Protein AF-A0A9D1LT02-F1 (afdb_monomer_lite)

Sequence (99 aa):
MLHLGSGYMVPARNVVLICDAQSIDARAFLSRMKREDRLVRIEPGDKSLIICQGRRSRTAYLSPIATRTLARRFAAQHERSRFRPRPDISRDAPPIRQG

Structure (mmCIF, N/CA/C/O backbone):
data_AF-A0A9D1LT02-F1
#
_entry.id   AF-A0A9D1LT02-F1
#
loop_
_atom_site.group_PDB
_atom_site.id
_atom_site.type_symbol
_atom_site.label_atom_id
_atom_site.label_alt_id
_atom_site.label_comp_id
_atom_site.label_asym_id
_atom_site.label_entity_id
_atom_site.label_seq_id
_atom_site.pdbx_PDB_ins_code
_atom_site.Cartn_x
_atom_site.Cartn_y
_atom_site.Cartn_z
_atom_site.occupancy
_atom_site.B_iso_or_equiv
_atom_site.auth_seq_id
_atom_site.auth_comp_id
_atom_site.auth_asym_id
_atom_site.auth_atom_id
_atom_site.pdbx_PDB_model_num
ATOM 1 N N . MET A 1 1 ? 1.789 -7.991 10.607 1.00 92.12 1 MET A N 1
ATOM 2 C CA . MET A 1 1 ? 1.553 -6.536 10.482 1.00 92.12 1 MET A CA 1
ATOM 3 C C . MET A 1 1 ? 2.389 -6.018 9.329 1.00 92.12 1 MET A C 1
ATOM 5 O O . MET A 1 1 ? 3.604 -6.140 9.392 1.00 92.12 1 MET A O 1
ATOM 9 N N . LEU A 1 2 ? 1.782 -5.488 8.275 1.00 95.44 2 LEU A N 1
ATOM 10 C CA . LEU A 1 2 ? 2.510 -4.908 7.152 1.00 95.44 2 LEU A CA 1
ATOM 11 C C . LEU A 1 2 ? 2.781 -3.424 7.436 1.00 95.44 2 LEU A C 1
ATOM 13 O O . LEU A 1 2 ? 1.839 -2.667 7.650 1.00 95.44 2 LEU A O 1
ATOM 17 N N . HIS A 1 3 ? 4.055 -3.025 7.451 1.00 95.56 3 HIS A N 1
ATOM 18 C CA . HIS A 1 3 ? 4.461 -1.626 7.605 1.00 95.56 3 HIS A CA 1
ATOM 19 C C . HIS A 1 3 ? 4.437 -0.911 6.252 1.00 95.56 3 HIS A C 1
ATOM 21 O O . HIS A 1 3 ? 5.155 -1.307 5.326 1.00 95.56 3 HIS A O 1
ATOM 27 N N . LEU A 1 4 ? 3.638 0.151 6.167 1.00 96.19 4 LEU A N 1
ATOM 28 C CA . LEU A 1 4 ? 3.355 0.905 4.949 1.00 96.19 4 LEU A CA 1
ATOM 29 C C . LEU A 1 4 ? 4.209 2.178 4.803 1.00 96.19 4 LEU A C 1
ATOM 31 O O . LEU A 1 4 ? 4.185 2.791 3.744 1.00 96.19 4 LEU A O 1
ATOM 35 N N . GLY A 1 5 ? 4.993 2.557 5.813 1.00 94.50 5 GLY A N 1
ATOM 36 C CA . GLY A 1 5 ? 5.780 3.801 5.823 1.00 94.50 5 GLY A CA 1
ATOM 37 C C . GLY A 1 5 ? 5.425 4.652 7.037 1.00 94.50 5 GLY A C 1
ATOM 38 O O . GLY A 1 5 ? 4.316 4.530 7.540 1.00 94.50 5 GLY A O 1
ATOM 39 N N . SER A 1 6 ? 6.364 5.460 7.532 1.00 91.31 6 SER A N 1
ATOM 40 C CA . SER A 1 6 ? 6.081 6.502 8.545 1.00 91.31 6 SER A CA 1
ATOM 41 C C . SER A 1 6 ? 5.362 6.005 9.804 1.00 91.31 6 SER A C 1
ATOM 43 O O . SER A 1 6 ? 4.489 6.675 10.345 1.00 91.31 6 SER A O 1
ATOM 45 N N . GLY A 1 7 ? 5.659 4.778 10.238 1.00 92.25 7 GLY A N 1
ATOM 46 C CA . GLY A 1 7 ? 4.994 4.146 11.379 1.00 92.25 7 GLY A CA 1
ATOM 47 C C . GLY A 1 7 ? 3.590 3.593 11.095 1.00 92.25 7 GLY A C 1
ATOM 48 O O . GLY A 1 7 ? 3.041 2.890 11.943 1.00 92.25 7 GLY A O 1
ATOM 49 N N . TYR A 1 8 ? 3.014 3.813 9.908 1.00 95.31 8 TYR A N 1
ATOM 50 C CA . TYR A 1 8 ? 1.734 3.216 9.527 1.00 95.31 8 TYR A CA 1
ATOM 51 C C . TYR A 1 8 ? 1.863 1.705 9.369 1.00 95.31 8 TYR A C 1
ATOM 53 O O . TYR A 1 8 ? 2.682 1.188 8.601 1.00 95.31 8 TYR A O 1
ATOM 61 N N . MET A 1 9 ? 0.994 0.981 10.069 1.00 95.25 9 MET A N 1
ATOM 62 C CA . MET A 1 9 ? 0.945 -0.474 10.049 1.00 95.25 9 MET A CA 1
ATOM 63 C C . MET A 1 9 ? -0.487 -0.970 9.887 1.00 95.25 9 MET A C 1
ATOM 65 O O . MET A 1 9 ? -1.406 -0.480 10.537 1.00 95.25 9 MET A O 1
ATOM 69 N N . VAL A 1 10 ? -0.666 -2.001 9.062 1.00 94.88 10 VAL A N 1
ATOM 70 C CA . VAL A 1 10 ? -1.962 -2.665 8.863 1.00 94.88 10 VAL A CA 1
ATOM 71 C C . VAL A 1 10 ? -1.861 -4.170 9.130 1.00 94.88 10 VAL A C 1
ATOM 73 O O . VAL A 1 10 ? -0.802 -4.774 8.923 1.00 94.88 10 VAL A O 1
ATOM 76 N N . PRO A 1 11 ? -2.931 -4.838 9.589 1.00 94.31 11 PRO A N 1
ATOM 77 C CA . PRO A 1 11 ? -2.950 -6.295 9.649 1.00 94.31 11 PRO A CA 1
ATOM 78 C C . PRO A 1 11 ? -2.807 -6.884 8.243 1.00 94.31 11 PRO A C 1
ATOM 80 O O . PRO A 1 11 ? -3.601 -6.563 7.367 1.00 94.31 11 PRO A O 1
ATOM 83 N N . ALA A 1 12 ? -1.840 -7.784 8.030 1.00 93.44 12 ALA A N 1
ATOM 84 C CA . ALA A 1 12 ? -1.636 -8.407 6.717 1.00 93.44 12 ALA A CA 1
ATOM 85 C C . ALA A 1 12 ? -2.899 -9.127 6.222 1.00 93.44 12 ALA A C 1
ATOM 87 O O . ALA A 1 12 ? -3.279 -8.964 5.075 1.00 93.44 12 ALA A O 1
ATOM 88 N N . ARG A 1 13 ? -3.634 -9.802 7.113 1.00 92.31 13 ARG A N 1
ATOM 89 C CA . ARG A 1 13 ? -4.921 -10.442 6.786 1.00 92.31 13 ARG A CA 1
ATOM 90 C C . ARG A 1 13 ? -5.975 -9.500 6.178 1.00 92.31 13 ARG A C 1
ATOM 92 O O . ARG A 1 13 ? -6.916 -9.981 5.567 1.00 92.31 13 ARG A O 1
ATOM 99 N N . ASN A 1 14 ? -5.854 -8.188 6.394 1.00 95.38 14 ASN A N 1
ATOM 100 C CA . ASN A 1 14 ? -6.782 -7.205 5.842 1.00 95.38 14 ASN A CA 1
ATOM 101 C C . ASN A 1 14 ? -6.338 -6.726 4.454 1.00 95.38 14 ASN A C 1
ATOM 103 O O . ASN A 1 14 ? -7.134 -6.099 3.767 1.00 95.38 14 ASN A O 1
ATOM 107 N N . VAL A 1 15 ? -5.089 -6.962 4.047 1.00 95.81 15 VAL A N 1
ATOM 108 C CA . VAL A 1 15 ? -4.569 -6.521 2.750 1.00 95.81 15 VAL A CA 1
ATOM 109 C C . VAL A 1 15 ? -5.135 -7.423 1.659 1.00 95.81 15 VAL A C 1
ATOM 111 O O . VAL A 1 15 ? -4.934 -8.633 1.677 1.00 95.81 15 VAL A O 1
ATOM 114 N N . VAL A 1 16 ? -5.838 -6.813 0.709 1.00 94.94 16 VAL A N 1
ATOM 115 C CA . VAL A 1 16 ? -6.463 -7.496 -0.433 1.00 94.94 16 VAL A CA 1
ATOM 116 C C . VAL A 1 16 ? -5.658 -7.285 -1.710 1.00 94.94 16 VAL A C 1
ATOM 118 O O . VAL A 1 16 ? -5.580 -8.182 -2.542 1.00 94.94 16 VAL A O 1
ATOM 121 N N . LEU A 1 17 ? -5.047 -6.108 -1.867 1.00 94.88 17 LEU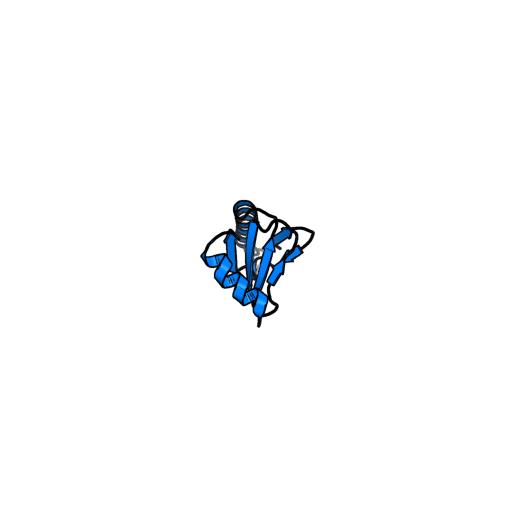 A N 1
ATOM 122 C CA . LEU A 1 17 ? -4.274 -5.755 -3.053 1.00 94.88 17 LEU A CA 1
ATOM 123 C C . LEU A 1 17 ? -3.077 -4.884 -2.678 1.00 94.88 17 LEU A C 1
ATOM 125 O O . LEU A 1 17 ? -3.195 -3.991 -1.837 1.00 94.88 17 LEU A O 1
ATOM 129 N N . ILE A 1 18 ? -1.956 -5.125 -3.355 1.00 96.12 18 ILE A N 1
ATOM 130 C CA . ILE A 1 18 ? -0.792 -4.240 -3.410 1.00 96.12 18 ILE A CA 1
ATOM 131 C C . ILE A 1 18 ? -0.480 -4.036 -4.895 1.00 96.12 18 ILE A C 1
ATOM 133 O O . ILE A 1 18 ? -0.187 -5.007 -5.591 1.00 96.12 18 ILE A O 1
ATOM 137 N N . CYS A 1 19 ? -0.545 -2.801 -5.386 1.00 95.75 19 CYS A N 1
ATOM 138 C CA . CYS A 1 19 ? -0.244 -2.480 -6.781 1.00 95.75 19 CYS A CA 1
ATOM 139 C C . CYS A 1 19 ? 0.507 -1.152 -6.912 1.00 95.75 19 CYS A C 1
ATOM 141 O O . CYS A 1 19 ? 0.658 -0.403 -5.946 1.00 95.75 19 CYS A O 1
ATOM 143 N N . ASP A 1 20 ? 1.001 -0.875 -8.115 1.00 95.44 20 ASP A N 1
ATOM 144 C CA . ASP A 1 20 ? 1.638 0.399 -8.433 1.00 95.44 20 ASP A CA 1
ATOM 145 C C . ASP A 1 20 ? 0.615 1.543 -8.386 1.00 95.44 20 ASP A C 1
ATOM 147 O O . ASP A 1 20 ? -0.485 1.415 -8.927 1.00 95.44 20 ASP A O 1
ATOM 151 N N . ALA A 1 21 ? 0.955 2.646 -7.712 1.00 94.50 21 ALA A N 1
ATOM 152 C CA . ALA A 1 21 ? 0.052 3.792 -7.581 1.00 94.50 21 ALA A CA 1
ATOM 153 C C . ALA A 1 21 ? -0.113 4.580 -8.895 1.00 94.50 21 ALA A C 1
ATOM 155 O O . ALA A 1 21 ? -1.085 5.318 -9.051 1.00 94.50 21 ALA A O 1
ATOM 156 N N . GLN A 1 22 ? 0.824 4.428 -9.834 1.00 91.31 22 GLN A N 1
ATOM 157 C CA . GLN A 1 22 ? 0.837 5.118 -11.121 1.00 91.31 22 GLN A CA 1
ATOM 158 C C . GLN A 1 22 ? 0.128 4.334 -12.229 1.00 91.31 22 GLN A C 1
ATOM 160 O O . GLN A 1 22 ? -0.002 4.857 -13.338 1.00 91.31 22 GLN A O 1
ATOM 165 N N . SER A 1 23 ? -0.362 3.118 -11.955 1.00 91.12 23 SER A N 1
ATOM 166 C CA . SER A 1 23 ? -1.111 2.348 -12.949 1.00 91.12 23 SER A CA 1
ATOM 167 C C . SER A 1 23 ? -2.431 3.035 -13.324 1.00 91.12 23 SER A C 1
ATOM 169 O O . SER A 1 23 ? -3.042 3.751 -12.524 1.00 91.12 23 SER A O 1
ATOM 171 N N . ILE A 1 24 ? -2.886 2.809 -14.560 1.00 87.56 24 ILE A N 1
ATOM 172 C CA . ILE A 1 24 ? -4.142 3.378 -15.075 1.00 87.56 24 ILE A CA 1
ATOM 173 C C . ILE A 1 24 ? -5.324 2.945 -14.194 1.00 87.56 24 ILE A C 1
ATOM 175 O O . ILE A 1 24 ? -6.125 3.785 -13.776 1.00 87.56 24 ILE A O 1
ATOM 179 N N . ASP A 1 25 ? -5.373 1.664 -13.827 1.00 84.81 25 ASP A N 1
ATOM 180 C CA . ASP A 1 25 ? -6.430 1.103 -12.980 1.00 84.81 25 ASP A CA 1
ATOM 181 C C . ASP A 1 25 ? -6.440 1.715 -11.572 1.00 84.81 25 ASP A C 1
ATOM 183 O O . ASP A 1 25 ? -7.504 1.997 -11.009 1.00 84.81 25 ASP A O 1
ATOM 187 N N . ALA A 1 26 ? -5.256 1.989 -11.007 1.00 89.31 26 ALA A N 1
ATOM 188 C CA . ALA A 1 26 ? -5.137 2.615 -9.696 1.00 89.31 26 ALA A CA 1
ATOM 189 C C . ALA A 1 26 ? -5.734 4.029 -9.697 1.00 89.31 26 ALA A C 1
ATOM 191 O O . ALA A 1 26 ? -6.463 4.382 -8.772 1.00 89.31 26 ALA A O 1
ATOM 192 N N . ARG A 1 27 ? -5.506 4.834 -10.742 1.00 86.62 27 ARG A N 1
ATOM 193 C CA . ARG A 1 27 ? -5.988 6.230 -10.805 1.00 86.62 27 ARG A CA 1
ATOM 194 C C . ARG A 1 27 ? -7.514 6.348 -10.753 1.00 86.62 27 ARG A C 1
ATOM 196 O O . ARG A 1 27 ? -8.040 7.191 -10.016 1.00 86.62 27 ARG A O 1
ATOM 203 N N . ALA A 1 28 ? -8.226 5.499 -11.497 1.00 85.69 28 ALA A N 1
ATOM 204 C CA . ALA A 1 28 ? -9.690 5.481 -11.491 1.00 85.69 28 ALA A CA 1
ATOM 205 C C . ALA A 1 28 ? -10.233 5.085 -10.107 1.00 85.69 28 ALA A C 1
ATOM 207 O O . ALA A 1 28 ? -11.129 5.737 -9.559 1.00 85.69 28 ALA A O 1
ATOM 208 N N . PHE A 1 29 ? -9.629 4.063 -9.497 1.00 89.44 29 PHE A N 1
ATOM 209 C CA . PHE A 1 29 ? -9.984 3.606 -8.158 1.00 89.44 29 PHE A CA 1
ATOM 210 C C . PHE A 1 29 ? -9.704 4.668 -7.081 1.00 89.44 29 PHE A C 1
ATOM 212 O O . PHE A 1 29 ? -10.560 4.941 -6.238 1.00 89.44 29 PHE A O 1
ATOM 219 N N . LEU A 1 30 ? -8.546 5.327 -7.132 1.00 90.81 30 LEU A N 1
ATOM 220 C CA . LEU A 1 30 ? -8.143 6.372 -6.187 1.00 90.81 30 LEU A CA 1
ATOM 221 C C . LEU A 1 30 ? -9.103 7.561 -6.192 1.00 90.81 30 LEU A C 1
ATOM 223 O O . LEU A 1 30 ? -9.482 8.047 -5.128 1.00 90.81 30 LEU A O 1
ATOM 227 N N . SER A 1 31 ? -9.549 7.988 -7.375 1.00 88.69 31 SER A N 1
ATOM 228 C CA . SER A 1 31 ? -10.529 9.073 -7.518 1.00 88.69 3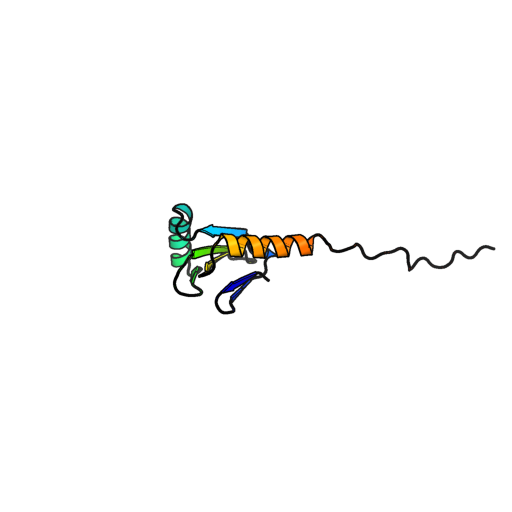1 SER A CA 1
ATOM 229 C C . SER A 1 31 ? -11.853 8.751 -6.819 1.00 88.69 31 SER A C 1
ATOM 231 O O . SER A 1 31 ? -12.475 9.622 -6.210 1.00 88.69 31 SER A O 1
ATOM 233 N N . ARG A 1 32 ? -12.287 7.486 -6.854 1.00 90.00 32 ARG A N 1
ATOM 234 C CA . ARG A 1 32 ? -13.455 7.024 -6.095 1.00 90.00 32 ARG A CA 1
ATOM 235 C C . ARG A 1 32 ? -13.183 7.026 -4.591 1.00 90.00 32 ARG A C 1
ATOM 237 O O . ARG A 1 32 ? -13.964 7.602 -3.846 1.00 90.00 32 ARG A O 1
ATOM 244 N N . MET A 1 33 ? -12.070 6.442 -4.156 1.00 91.81 33 MET A N 1
ATOM 245 C CA . MET A 1 33 ? -11.731 6.346 -2.730 1.00 91.81 33 MET A CA 1
ATOM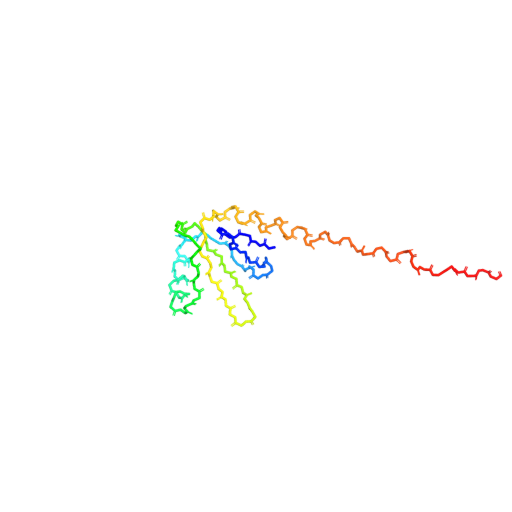 246 C C . MET A 1 33 ? -11.542 7.715 -2.071 1.00 91.81 33 MET A C 1
ATOM 248 O O . MET A 1 33 ? -11.918 7.887 -0.916 1.00 91.81 33 MET A O 1
ATOM 252 N N . LYS A 1 34 ? -11.008 8.696 -2.811 1.00 92.75 34 LYS A N 1
ATOM 253 C CA . LYS A 1 34 ? -10.889 10.087 -2.361 1.00 92.75 34 LYS A CA 1
ATOM 254 C C . LYS A 1 34 ? -12.258 10.736 -2.143 1.00 92.75 34 LYS A C 1
ATOM 256 O O . LYS A 1 34 ? -12.444 11.405 -1.138 1.00 92.75 34 LYS A O 1
ATOM 261 N N . ARG A 1 35 ? -13.218 10.527 -3.055 1.00 92.62 35 ARG A N 1
ATOM 262 C CA . ARG A 1 35 ? -14.595 11.045 -2.906 1.00 92.62 35 ARG A CA 1
ATOM 263 C C . ARG A 1 35 ? -15.340 10.414 -1.732 1.00 92.62 35 ARG A C 1
ATOM 265 O O . ARG A 1 35 ? -16.170 11.072 -1.125 1.00 92.62 35 ARG A O 1
ATOM 272 N N . GLU A 1 36 ? -15.049 9.152 -1.431 1.00 92.44 36 GLU A N 1
ATOM 273 C CA . GLU A 1 36 ? -15.650 8.419 -0.311 1.00 92.44 36 GLU A CA 1
ATOM 274 C C . GLU A 1 36 ? -14.934 8.662 1.037 1.00 92.44 36 GLU A C 1
ATOM 276 O O . 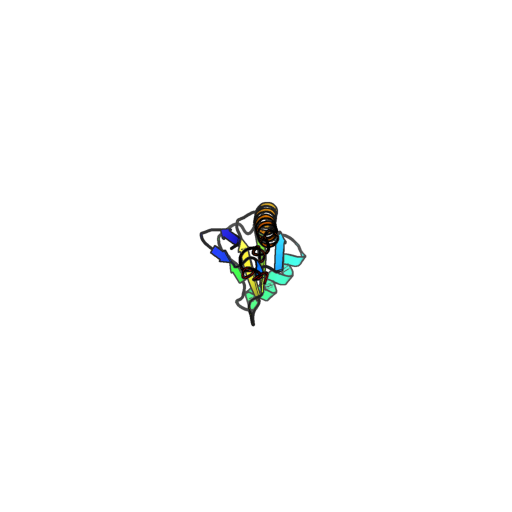GLU A 1 36 ? -15.228 7.946 1.989 1.00 92.44 36 GLU A O 1
ATOM 281 N N . ASP A 1 37 ? -13.979 9.601 1.116 1.00 91.75 37 ASP A N 1
ATOM 282 C CA . ASP A 1 37 ? -13.133 9.882 2.296 1.00 91.75 37 ASP A CA 1
ATOM 283 C C . ASP A 1 37 ? -12.439 8.634 2.885 1.00 91.75 37 ASP A C 1
ATOM 285 O O . ASP A 1 37 ? -12.318 8.419 4.089 1.00 91.75 37 ASP A O 1
ATOM 289 N N . ARG A 1 38 ? -12.009 7.730 1.997 1.00 94.75 38 ARG A N 1
ATOM 290 C CA . ARG A 1 38 ? -11.420 6.422 2.346 1.00 94.75 38 ARG A CA 1
ATOM 291 C C . ARG A 1 38 ? -10.021 6.232 1.774 1.00 94.75 38 ARG A C 1
ATOM 293 O O . ARG A 1 38 ? -9.532 5.102 1.673 1.00 94.75 38 ARG A O 1
ATOM 300 N N . LEU A 1 39 ? -9.390 7.334 1.384 1.00 95.38 39 LEU A N 1
ATOM 301 C CA . LEU A 1 39 ? -8.029 7.382 0.879 1.00 95.38 39 LEU A CA 1
ATOM 302 C C . LEU A 1 39 ? -7.107 8.005 1.929 1.00 95.38 39 LEU A C 1
ATOM 304 O O . LEU A 1 39 ? -7.247 9.173 2.266 1.00 95.38 39 LEU A O 1
ATOM 308 N N . VAL A 1 40 ? -6.128 7.235 2.390 1.00 95.50 40 VAL A N 1
ATOM 309 C CA . VAL A 1 40 ? -5.105 7.681 3.336 1.00 95.50 40 VAL A CA 1
ATOM 310 C C . VAL A 1 40 ? -3.777 7.784 2.597 1.00 95.50 40 VAL A C 1
ATOM 312 O O . VAL A 1 40 ? -3.234 6.776 2.147 1.00 95.50 40 VAL A O 1
ATOM 315 N N . ARG A 1 41 ? -3.232 8.994 2.473 1.00 95.94 41 ARG A N 1
ATOM 316 C CA . ARG A 1 41 ? -1.858 9.195 1.999 1.00 95.94 41 ARG A CA 1
ATOM 317 C C . ARG A 1 41 ? -0.926 9.249 3.202 1.00 95.94 41 ARG A C 1
ATOM 319 O O . ARG A 1 41 ? -1.107 10.099 4.064 1.00 95.94 41 ARG A O 1
ATOM 326 N N . ILE A 1 42 ? 0.038 8.334 3.254 1.00 95.81 42 ILE A N 1
ATOM 327 C CA . ILE A 1 42 ? 0.970 8.212 4.383 1.00 95.81 42 ILE A CA 1
ATOM 328 C C . ILE A 1 42 ? 1.990 9.349 4.357 1.00 95.81 42 ILE A C 1
ATOM 330 O O . ILE A 1 42 ? 2.168 10.039 5.351 1.00 95.81 42 ILE A O 1
ATOM 334 N N . GLU A 1 43 ? 2.622 9.554 3.202 1.00 93.25 43 GLU A N 1
ATOM 335 C CA . GLU A 1 43 ? 3.637 10.577 2.955 1.00 93.25 43 GLU A CA 1
ATOM 336 C C . GLU A 1 43 ? 3.642 10.958 1.467 1.00 93.25 43 GLU A C 1
ATOM 338 O O . GLU A 1 43 ? 3.093 10.215 0.645 1.00 93.25 43 GLU A O 1
ATOM 343 N N . PRO A 1 44 ? 4.257 12.093 1.089 1.00 91.25 44 PRO A N 1
ATOM 344 C CA . PRO A 1 44 ? 4.500 12.425 -0.310 1.00 91.25 44 PRO A CA 1
ATOM 345 C C . PRO A 1 44 ? 5.321 11.347 -1.037 1.00 91.25 44 PRO A C 1
ATOM 347 O O . PRO A 1 44 ? 6.179 10.688 -0.454 1.00 91.25 44 PRO A O 1
ATOM 350 N N . GLY A 1 45 ? 5.097 11.214 -2.347 1.00 91.50 45 GLY A N 1
ATOM 351 C CA . GLY A 1 45 ? 5.818 10.255 -3.188 1.00 91.50 45 GLY A CA 1
ATOM 352 C C . GLY A 1 45 ? 5.111 8.909 -3.319 1.00 91.50 45 GLY A C 1
ATOM 353 O O . GLY A 1 45 ? 5.731 7.873 -3.119 1.00 91.50 45 GLY A O 1
ATOM 354 N N . ASP A 1 46 ? 3.824 8.929 -3.668 1.00 93.25 46 ASP A N 1
ATOM 355 C CA . ASP A 1 46 ? 2.963 7.757 -3.863 1.00 93.25 46 ASP A CA 1
ATOM 356 C C . ASP A 1 46 ? 3.565 6.733 -4.853 1.00 93.25 46 ASP A C 1
ATOM 358 O O . ASP A 1 46 ? 3.434 6.872 -6.075 1.00 93.25 46 ASP A O 1
ATOM 362 N N . LYS A 1 47 ? 4.213 5.680 -4.335 1.00 96.31 47 LYS A N 1
ATOM 363 C CA . LYS A 1 47 ? 4.788 4.593 -5.152 1.00 96.31 47 LYS A CA 1
ATOM 364 C C . LYS A 1 47 ? 3.855 3.400 -5.258 1.00 96.31 47 LYS A C 1
ATOM 366 O O . LYS A 1 47 ? 3.820 2.732 -6.285 1.00 96.31 47 LYS A O 1
ATOM 371 N N . SER A 1 48 ? 3.113 3.110 -4.197 1.00 97.12 48 SER A N 1
ATOM 372 C CA . SER A 1 48 ? 2.225 1.952 -4.158 1.00 97.12 48 SER A CA 1
ATOM 373 C C . SER A 1 48 ? 0.874 2.280 -3.545 1.00 97.12 48 SER A C 1
ATOM 375 O O . SER A 1 48 ? 0.743 3.139 -2.671 1.00 97.12 48 SER A O 1
ATOM 377 N N . LEU A 1 49 ? -0.131 1.561 -4.033 1.00 97.06 49 LEU A N 1
ATOM 378 C CA . LEU A 1 49 ? -1.492 1.547 -3.531 1.00 97.06 49 LEU A CA 1
ATOM 379 C C . LEU A 1 49 ? -1.735 0.220 -2.809 1.00 97.06 49 LEU A C 1
ATOM 381 O O . LEU A 1 49 ? -1.499 -0.858 -3.358 1.00 97.06 49 LEU A O 1
ATOM 385 N N . ILE A 1 50 ? -2.237 0.311 -1.580 1.00 97.06 50 ILE A N 1
ATOM 386 C CA . ILE A 1 50 ? -2.617 -0.831 -0.754 1.00 97.06 50 ILE A CA 1
ATOM 387 C C . ILE A 1 50 ? -4.107 -0.743 -0.459 1.00 97.06 50 ILE A C 1
ATOM 389 O O . ILE A 1 50 ? -4.575 0.247 0.103 1.00 97.06 50 ILE A O 1
ATOM 393 N N . ILE A 1 51 ? -4.858 -1.786 -0.804 1.00 96.00 51 ILE A N 1
ATOM 394 C CA . ILE A 1 51 ? -6.281 -1.881 -0.470 1.00 96.00 51 ILE A CA 1
ATOM 395 C C . ILE A 1 51 ? -6.432 -2.799 0.733 1.00 96.00 51 ILE A C 1
ATOM 397 O O . ILE A 1 51 ? -6.105 -3.985 0.667 1.00 96.00 51 ILE A O 1
ATOM 401 N N . CYS A 1 52 ? -6.977 -2.252 1.814 1.00 96.31 52 CYS A N 1
ATOM 402 C CA . CYS A 1 52 ? -7.324 -2.999 3.011 1.00 96.31 52 CYS A CA 1
ATOM 403 C C . CYS A 1 52 ? -8.840 -3.187 3.100 1.00 96.31 52 CYS A C 1
ATOM 405 O O . CYS A 1 52 ? -9.589 -2.218 2.993 1.00 96.31 52 CYS A O 1
ATOM 407 N N . GLN A 1 53 ? -9.300 -4.410 3.349 1.00 95.00 53 GLN A N 1
ATOM 408 C CA . GLN A 1 53 ? -10.687 -4.725 3.676 1.00 95.00 53 GLN A CA 1
ATOM 409 C C . GLN A 1 53 ? -10.834 -4.819 5.199 1.00 95.00 53 GLN A C 1
ATOM 411 O O . GLN A 1 53 ? -10.279 -5.700 5.854 1.00 95.00 53 GLN A O 1
ATOM 416 N N . GLY A 1 54 ? -11.585 -3.878 5.765 1.00 88.44 54 GLY A N 1
ATOM 417 C CA . GLY A 1 54 ? -12.109 -3.945 7.123 1.00 88.44 54 GLY A CA 1
ATOM 418 C C . GLY A 1 54 ? -13.471 -4.641 7.163 1.00 88.44 54 GLY A C 1
ATOM 419 O O . GLY A 1 54 ? -13.999 -5.098 6.149 1.00 88.44 54 GLY A O 1
ATOM 420 N N . ARG A 1 55 ? -14.080 -4.697 8.351 1.00 83.69 55 ARG A N 1
ATOM 421 C CA . ARG A 1 55 ? -15.321 -5.457 8.582 1.00 83.69 55 ARG A CA 1
ATOM 422 C C . ARG A 1 55 ? -16.549 -4.880 7.858 1.00 83.69 55 ARG A C 1
ATOM 424 O O . ARG A 1 55 ? -17.456 -5.629 7.524 1.00 83.69 55 ARG A O 1
ATOM 431 N N . ARG A 1 56 ? -16.581 -3.562 7.628 1.00 82.75 56 ARG A N 1
ATOM 432 C CA . ARG A 1 56 ? -17.680 -2.846 6.941 1.00 82.75 56 ARG A CA 1
ATOM 433 C C . ARG A 1 56 ? -17.203 -1.801 5.927 1.00 82.75 56 ARG A C 1
ATOM 435 O O . ARG A 1 56 ? -18.012 -1.103 5.334 1.00 82.75 56 ARG A O 1
ATOM 442 N N . SER A 1 57 ? -15.896 -1.675 5.729 1.00 87.31 57 SER A N 1
ATOM 443 C CA . SER A 1 57 ? -15.302 -0.648 4.876 1.00 87.31 57 SER A CA 1
ATOM 444 C C . SER A 1 57 ? -14.040 -1.175 4.203 1.00 87.31 57 SER A C 1
ATOM 446 O O . SER A 1 57 ? -13.433 -2.140 4.665 1.00 87.31 57 SER A O 1
ATOM 448 N N . ARG A 1 58 ? -13.640 -0.542 3.099 1.00 92.81 58 ARG A N 1
ATOM 449 C CA . ARG A 1 58 ? -12.298 -0.690 2.509 1.00 92.81 58 ARG A CA 1
ATOM 450 C C . ARG A 1 58 ? -11.535 0.612 2.675 1.00 92.81 58 ARG A C 1
ATOM 452 O O . ARG A 1 58 ? -12.131 1.660 2.464 1.00 92.81 58 ARG A O 1
ATOM 459 N N . THR A 1 59 ? -10.249 0.561 2.947 1.00 95.88 59 THR A N 1
ATOM 460 C CA . THR A 1 59 ? -9.404 1.758 3.000 1.00 95.88 59 THR A CA 1
ATOM 461 C C . THR A 1 59 ? -8.289 1.598 1.986 1.00 95.88 59 THR A C 1
ATOM 463 O O . THR A 1 59 ? -7.677 0.532 1.902 1.00 95.88 59 THR A O 1
ATOM 466 N N . ALA A 1 60 ? -8.064 2.637 1.191 1.00 96.38 60 ALA A N 1
ATOM 467 C CA . ALA A 1 60 ? -6.945 2.718 0.270 1.00 96.38 60 ALA A CA 1
ATOM 468 C C . ALA A 1 60 ? -5.816 3.490 0.948 1.00 96.38 60 ALA A C 1
ATOM 470 O O . ALA A 1 60 ? -6.037 4.598 1.428 1.00 96.38 60 ALA A O 1
ATOM 471 N N . TYR A 1 61 ? -4.620 2.916 0.974 1.00 97.06 61 TYR A N 1
ATOM 472 C CA . TYR A 1 61 ? -3.421 3.578 1.469 1.00 97.06 61 TYR A CA 1
ATOM 473 C C . TYR A 1 61 ? -2.482 3.862 0.303 1.00 97.06 61 TYR A C 1
ATOM 475 O O . TYR A 1 61 ? -2.183 2.958 -0.478 1.00 97.06 61 TYR A O 1
ATOM 483 N N . LEU A 1 62 ? -1.999 5.096 0.215 1.00 97.38 62 LEU A N 1
ATOM 484 C CA . LEU A 1 62 ? -0.890 5.473 -0.652 1.00 97.38 62 LEU A CA 1
ATOM 485 C C . LEU A 1 62 ? 0.390 5.496 0.173 1.00 97.38 62 LEU A C 1
ATOM 487 O O . LEU A 1 62 ? 0.472 6.184 1.194 1.00 97.38 62 LEU A O 1
ATOM 491 N N . SER A 1 63 ? 1.363 4.702 -0.261 1.00 97.62 63 SER A N 1
ATOM 492 C CA . SER A 1 63 ? 2.618 4.479 0.447 1.00 97.62 63 SER A CA 1
ATOM 493 C C . SER A 1 63 ? 3.818 5.000 -0.351 1.00 97.62 63 SER A C 1
ATOM 495 O O . SER A 1 63 ? 3.878 4.798 -1.571 1.00 97.62 63 SER A O 1
ATOM 497 N N . PRO A 1 64 ? 4.830 5.575 0.332 1.00 96.94 64 PRO A N 1
ATOM 498 C CA . PRO A 1 64 ? 6.106 5.950 -0.283 1.00 96.94 64 PRO A CA 1
ATOM 499 C C . PRO A 1 64 ? 7.017 4.742 -0.573 1.00 96.94 64 PRO A C 1
ATOM 501 O O . PRO A 1 64 ? 8.101 4.877 -1.152 1.00 96.94 64 PRO A O 1
ATOM 504 N N . ILE A 1 65 ? 6.616 3.540 -0.148 1.00 97.44 65 ILE A N 1
ATOM 505 C CA . ILE A 1 65 ? 7.379 2.305 -0.320 1.00 97.44 65 ILE A CA 1
ATOM 506 C C . ILE A 1 65 ? 7.053 1.700 -1.685 1.00 97.44 65 ILE A C 1
ATOM 508 O O . ILE A 1 65 ? 5.895 1.599 -2.082 1.00 97.44 65 ILE A O 1
ATOM 512 N N . ALA A 1 66 ? 8.084 1.252 -2.402 1.00 97.38 66 ALA A N 1
ATOM 513 C CA . ALA A 1 66 ? 7.914 0.603 -3.697 1.00 97.38 66 ALA A CA 1
ATOM 514 C C . ALA A 1 66 ? 7.058 -0.675 -3.600 1.00 97.38 66 ALA A C 1
ATOM 516 O O . ALA A 1 66 ? 7.249 -1.499 -2.697 1.00 97.38 66 ALA A O 1
ATOM 517 N N . THR A 1 67 ? 6.186 -0.885 -4.592 1.00 97.38 67 THR A N 1
ATOM 518 C CA . THR A 1 67 ? 5.266 -2.033 -4.710 1.00 97.38 67 THR A CA 1
ATOM 519 C C . THR A 1 67 ? 5.975 -3.370 -4.511 1.00 97.38 67 THR A C 1
ATOM 521 O O . THR A 1 67 ? 5.550 -4.190 -3.699 1.00 97.38 67 THR A O 1
ATOM 524 N N . ARG A 1 68 ? 7.126 -3.566 -5.174 1.00 97.19 68 ARG A N 1
ATOM 525 C CA . ARG A 1 68 ? 7.943 -4.788 -5.063 1.00 97.19 68 ARG A CA 1
ATOM 526 C C . ARG A 1 68 ? 8.405 -5.059 -3.627 1.00 97.19 68 ARG A C 1
ATOM 528 O O . ARG A 1 68 ? 8.410 -6.206 -3.186 1.00 97.19 68 ARG A O 1
ATOM 535 N N . THR A 1 69 ? 8.783 -4.015 -2.892 1.00 96.94 69 THR A N 1
ATOM 536 C CA . THR A 1 69 ? 9.234 -4.126 -1.499 1.00 96.94 69 THR A CA 1
ATOM 537 C C . THR A 1 69 ? 8.081 -4.513 -0.577 1.00 96.94 69 THR A C 1
ATOM 539 O O . THR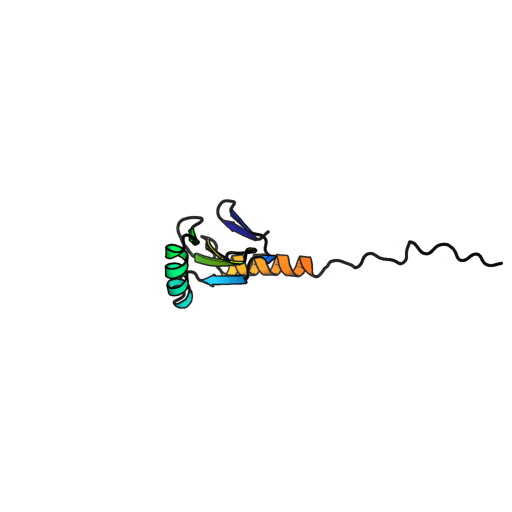 A 1 69 ? 8.244 -5.401 0.260 1.00 96.94 69 THR A O 1
ATOM 542 N N . LEU A 1 70 ? 6.905 -3.899 -0.743 1.00 96.31 70 LEU A N 1
ATOM 543 C CA . LEU A 1 70 ? 5.715 -4.259 0.034 1.00 96.31 70 LEU A CA 1
ATOM 544 C C . LEU A 1 70 ? 5.220 -5.671 -0.274 1.00 96.31 70 LEU A C 1
ATOM 546 O O . LEU A 1 70 ? 4.935 -6.411 0.662 1.00 96.31 70 LEU A O 1
ATOM 550 N N . ALA A 1 71 ? 5.189 -6.071 -1.547 1.00 95.88 71 ALA A N 1
ATOM 551 C CA . ALA A 1 71 ? 4.800 -7.421 -1.950 1.00 95.88 71 ALA A CA 1
ATOM 552 C C . ALA A 1 71 ? 5.705 -8.491 -1.312 1.00 95.88 71 ALA A C 1
ATOM 554 O O . ALA A 1 71 ? 5.208 -9.463 -0.748 1.00 95.88 71 ALA A O 1
ATOM 555 N N . ARG A 1 72 ? 7.030 -8.274 -1.299 1.00 95.56 72 ARG A N 1
ATOM 556 C CA . ARG A 1 72 ? 7.985 -9.163 -0.608 1.00 95.56 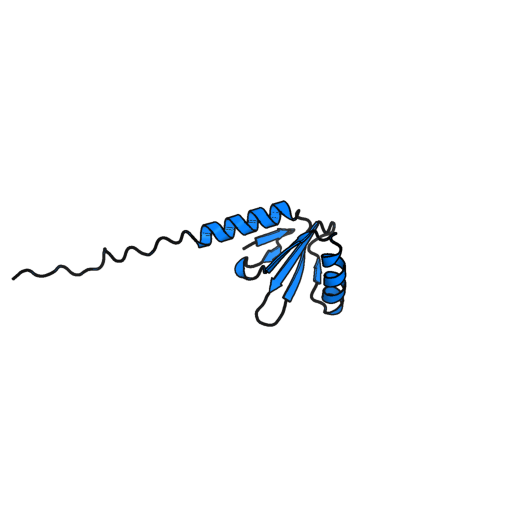72 ARG A CA 1
ATOM 557 C C . ARG A 1 72 ? 7.727 -9.241 0.897 1.00 95.56 72 ARG A C 1
ATOM 559 O O . ARG A 1 72 ? 7.697 -10.331 1.461 1.00 95.56 72 ARG A O 1
ATOM 566 N N . ARG A 1 73 ? 7.515 -8.094 1.553 1.00 94.56 73 ARG A N 1
ATOM 567 C CA . ARG A 1 73 ? 7.198 -8.043 2.993 1.00 94.56 73 ARG A CA 1
ATOM 568 C C . ARG A 1 73 ? 5.891 -8.761 3.309 1.00 94.56 73 ARG A C 1
ATOM 570 O O . ARG A 1 73 ? 5.805 -9.442 4.324 1.00 94.56 73 ARG A O 1
ATOM 577 N N . PHE A 1 74 ? 4.892 -8.613 2.447 1.00 95.12 74 PHE A N 1
ATOM 578 C CA . PHE A 1 74 ? 3.605 -9.276 2.580 1.00 95.12 74 PHE A CA 1
ATOM 579 C C . PHE A 1 74 ? 3.732 -10.799 2.444 1.00 95.12 74 PHE A C 1
ATOM 581 O O . PHE A 1 74 ? 3.277 -11.526 3.328 1.00 95.12 74 PHE A O 1
ATOM 588 N N . ALA A 1 75 ? 4.432 -11.279 1.411 1.00 91.69 75 ALA A N 1
ATOM 589 C CA . ALA A 1 75 ? 4.688 -12.704 1.194 1.00 91.69 75 ALA A CA 1
ATOM 590 C C . ALA A 1 75 ? 5.403 -13.358 2.391 1.00 91.69 75 ALA A C 1
ATOM 592 O O . ALA A 1 75 ? 4.930 -14.367 2.915 1.00 91.69 75 ALA A O 1
ATOM 593 N N . ALA A 1 76 ? 6.450 -12.713 2.919 1.00 89.75 76 ALA A N 1
ATOM 594 C CA . ALA A 1 76 ? 7.182 -13.204 4.089 1.00 89.75 76 ALA A CA 1
ATOM 595 C C . ALA A 1 76 ? 6.300 -13.350 5.351 1.00 89.75 76 ALA A C 1
ATOM 597 O O . ALA A 1 76 ? 6.571 -14.186 6.214 1.00 89.75 76 ALA A O 1
ATOM 598 N N . GLN A 1 77 ? 5.225 -12.560 5.486 1.00 83.00 77 GLN A N 1
ATOM 599 C CA . GLN A 1 77 ? 4.262 -12.724 6.585 1.00 83.00 77 GLN A CA 1
ATOM 600 C C . GLN A 1 77 ? 3.294 -13.887 6.365 1.00 83.00 77 GLN A C 1
ATOM 602 O O . GLN A 1 77 ? 2.892 -14.539 7.333 1.00 83.00 77 GLN A O 1
ATOM 607 N N . HIS A 1 78 ? 2.934 -14.172 5.115 1.00 74.12 78 HIS A N 1
ATOM 608 C CA . HIS A 1 78 ? 2.091 -15.316 4.781 1.00 74.12 78 HIS A CA 1
ATOM 609 C C . HIS A 1 78 ? 2.818 -16.650 4.979 1.00 74.12 78 HIS A C 1
ATOM 611 O O . HIS A 1 78 ? 2.223 -17.583 5.516 1.00 74.12 78 HIS A O 1
ATOM 617 N N . GLU A 1 79 ? 4.105 -16.737 4.639 1.00 72.31 79 GLU A N 1
ATOM 618 C CA . GLU A 1 79 ? 4.908 -17.953 4.842 1.00 72.31 79 GLU A CA 1
ATOM 619 C C . GLU A 1 79 ? 5.026 -18.329 6.326 1.00 72.31 79 GLU A C 1
ATOM 621 O O . GLU A 1 79 ? 4.762 -19.470 6.703 1.00 72.31 79 GLU A O 1
ATOM 626 N N . ARG A 1 80 ? 5.281 -17.346 7.200 1.00 62.00 80 ARG A N 1
ATOM 627 C CA . ARG A 1 80 ? 5.298 -17.550 8.663 1.00 62.00 80 ARG A CA 1
ATOM 628 C C . ARG A 1 80 ? 3.965 -18.043 9.225 1.00 62.00 80 ARG A C 1
ATOM 630 O O . ARG A 1 80 ? 3.940 -18.694 10.261 1.00 62.00 80 ARG A O 1
ATOM 637 N N . SER A 1 81 ? 2.858 -17.736 8.553 1.00 58.94 81 SER A N 1
ATOM 638 C CA . SER A 1 81 ? 1.523 -18.160 8.984 1.00 58.94 81 SER A CA 1
ATOM 639 C C . SER A 1 81 ? 1.237 -19.628 8.644 1.00 58.94 81 SER A C 1
ATOM 641 O O . SER A 1 81 ? 0.405 -20.248 9.301 1.00 58.94 81 SER A O 1
ATOM 643 N N . ARG A 1 82 ? 1.927 -20.194 7.641 1.00 58.56 82 ARG A N 1
ATOM 644 C CA . ARG A 1 82 ? 1.784 -21.602 7.228 1.00 58.56 82 ARG A CA 1
ATOM 645 C C . ARG A 1 82 ? 2.627 -22.562 8.071 1.00 58.56 82 ARG A C 1
ATOM 647 O O . ARG A 1 82 ? 2.273 -23.728 8.184 1.00 58.56 82 ARG A O 1
ATOM 654 N N . PHE A 1 83 ? 3.684 -22.068 8.712 1.00 53.97 83 PHE A N 1
ATOM 655 C CA . PHE A 1 83 ? 4.532 -22.823 9.639 1.00 53.97 83 PHE A CA 1
ATOM 656 C C . PHE A 1 83 ? 4.068 -22.667 11.098 1.00 53.97 83 PHE A C 1
ATOM 658 O O . PHE A 1 83 ? 4.819 -22.243 11.973 1.00 53.97 83 PHE A O 1
ATOM 665 N N . ARG A 1 84 ? 2.809 -23.016 11.388 1.00 51.97 84 ARG A N 1
ATOM 666 C CA . ARG A 1 84 ? 2.444 -23.402 12.758 1.00 51.97 84 ARG A CA 1
ATOM 667 C C . ARG A 1 84 ? 2.591 -24.920 12.853 1.00 51.97 84 ARG A C 1
ATOM 669 O O . ARG A 1 84 ? 1.728 -25.606 12.301 1.00 51.97 84 ARG A O 1
ATOM 676 N N . PRO A 1 85 ? 3.648 -25.465 13.489 1.00 52.47 85 PRO A N 1
ATOM 677 C CA . PRO A 1 85 ? 3.662 -26.889 13.794 1.00 52.47 85 PRO A CA 1
ATOM 678 C C . PRO A 1 85 ? 2.393 -27.209 14.591 1.00 52.47 85 PRO A C 1
ATOM 680 O O . PRO A 1 85 ? 2.005 -26.444 15.480 1.00 52.47 85 PRO A O 1
ATOM 683 N N . ARG A 1 86 ? 1.697 -28.292 14.221 1.00 53.22 86 ARG A N 1
ATOM 684 C CA . ARG A 1 86 ? 0.584 -28.792 15.034 1.00 53.22 86 ARG A CA 1
ATOM 685 C C . ARG A 1 86 ? 1.134 -29.046 16.443 1.00 53.22 86 ARG A C 1
ATOM 687 O O . ARG A 1 86 ? 2.240 -29.579 16.534 1.00 53.22 86 ARG A O 1
ATOM 694 N N . PRO A 1 87 ? 0.423 -28.655 17.516 1.00 58.16 87 PRO A N 1
ATOM 695 C CA . PRO A 1 87 ? 0.829 -29.058 18.853 1.00 58.16 87 PRO A CA 1
ATOM 696 C C . PRO A 1 87 ? 0.924 -30.585 18.869 1.00 58.16 87 PRO A C 1
ATOM 698 O O . PRO A 1 87 ? 0.006 -31.269 18.413 1.00 58.16 87 PRO A O 1
ATOM 701 N N . ASP A 1 88 ? 2.077 -31.091 19.297 1.00 65.44 88 ASP A N 1
ATOM 702 C CA . ASP A 1 88 ? 2.326 -32.519 19.434 1.00 65.44 88 ASP A CA 1
ATOM 703 C C . ASP A 1 88 ? 1.419 -33.062 20.545 1.00 65.44 88 ASP A C 1
ATOM 705 O O . ASP A 1 88 ? 1.682 -32.892 21.733 1.00 65.44 88 ASP A O 1
ATOM 709 N N . ILE A 1 89 ? 0.306 -33.667 20.133 1.00 61.75 89 ILE A N 1
ATOM 710 C CA . ILE A 1 89 ? -0.705 -34.287 21.000 1.00 61.75 89 ILE A CA 1
ATOM 711 C C . ILE A 1 89 ? -0.234 -35.631 21.582 1.00 61.75 89 ILE A C 1
ATOM 713 O O . ILE A 1 89 ? -0.979 -36.271 22.318 1.00 61.75 89 ILE A O 1
ATOM 717 N N . SER A 1 90 ? 0.997 -36.073 21.295 1.00 62.25 90 SER A N 1
ATOM 718 C CA . SER A 1 90 ? 1.495 -37.383 21.726 1.00 62.25 90 SER A CA 1
ATOM 719 C C . SER A 1 90 ? 2.032 -37.426 23.166 1.00 62.25 90 SER A C 1
ATOM 721 O O . SER A 1 90 ? 2.447 -38.496 23.607 1.00 62.25 90 SER A O 1
ATOM 723 N N . ARG A 1 91 ? 2.049 -36.309 23.910 1.00 59.16 91 ARG A N 1
ATOM 724 C CA . ARG A 1 91 ? 2.616 -36.258 25.277 1.00 59.16 91 ARG A CA 1
ATOM 725 C C . ARG A 1 91 ? 1.610 -36.373 26.429 1.00 59.16 91 ARG A C 1
ATOM 727 O O . ARG A 1 91 ? 2.056 -36.555 27.555 1.00 59.16 91 ARG A O 1
ATOM 734 N N . ASP A 1 92 ? 0.304 -36.355 26.156 1.00 58.22 92 ASP A N 1
ATOM 735 C CA . ASP A 1 92 ? -0.744 -36.359 27.198 1.00 58.22 92 ASP A CA 1
ATOM 736 C C . ASP A 1 92 ? -1.547 -37.673 27.290 1.00 58.22 92 ASP A C 1
ATOM 738 O O . ASP A 1 92 ? -2.585 -37.727 27.949 1.00 58.22 92 ASP A O 1
ATOM 742 N N . ALA A 1 93 ? -1.100 -38.757 26.647 1.00 60.47 93 ALA A N 1
ATOM 743 C CA . ALA A 1 93 ? -1.768 -40.048 26.800 1.00 60.47 93 ALA A CA 1
ATOM 744 C C . ALA A 1 93 ? -1.501 -40.616 28.214 1.00 60.47 93 ALA A C 1
ATOM 746 O O . ALA A 1 93 ? -0.337 -40.830 28.566 1.00 60.47 93 ALA A O 1
ATOM 747 N N . PRO A 1 94 ? -2.537 -40.873 29.039 1.00 60.47 94 PRO A N 1
ATOM 748 C CA . PRO A 1 94 ? -2.343 -41.469 30.355 1.00 60.47 94 PRO A CA 1
ATOM 749 C C . PRO A 1 94 ? -1.765 -42.887 30.215 1.00 60.47 94 PRO A C 1
ATOM 751 O O . PRO A 1 94 ? -2.096 -43.592 29.256 1.00 60.47 94 PRO A O 1
ATOM 754 N N . PRO A 1 95 ? -0.911 -43.332 31.156 1.00 64.81 95 PRO A N 1
ATOM 755 C CA . PRO A 1 95 ? -0.290 -44.645 31.077 1.00 64.81 95 PRO A CA 1
ATOM 756 C C . PRO A 1 95 ? -1.368 -45.730 31.105 1.00 64.81 95 PRO A C 1
ATOM 758 O O . PRO A 1 95 ? -2.186 -45.795 32.026 1.00 64.81 95 PRO A O 1
ATOM 761 N N . ILE A 1 96 ? -1.360 -46.588 30.084 1.00 68.06 96 ILE A N 1
ATOM 762 C CA . ILE A 1 96 ? -2.207 -47.777 30.025 1.00 68.06 96 ILE A CA 1
ATOM 763 C C . ILE A 1 96 ? -1.762 -48.688 31.172 1.00 68.06 96 ILE A C 1
ATOM 765 O O . ILE A 1 96 ? -0.658 -49.232 31.145 1.00 68.06 96 ILE A O 1
ATOM 769 N N . ARG A 1 97 ? -2.603 -48.830 32.202 1.00 55.50 97 ARG A N 1
ATOM 770 C CA . ARG A 1 97 ? -2.391 -49.820 33.261 1.00 55.50 97 ARG A CA 1
ATOM 771 C C . ARG A 1 97 ? -2.512 -51.208 32.636 1.00 55.50 97 ARG A C 1
ATOM 773 O O . ARG A 1 97 ? -3.608 -51.597 32.243 1.00 55.50 97 ARG A O 1
ATOM 780 N N . GLN A 1 98 ? -1.399 -51.927 32.530 1.00 54.41 98 GLN A N 1
ATOM 781 C CA . GLN A 1 98 ? -1.442 -53.366 32.293 1.00 54.41 98 GLN A CA 1
ATOM 782 C C . GLN A 1 98 ? -1.751 -54.055 33.625 1.00 54.41 98 GLN A C 1
ATOM 784 O O . GLN A 1 98 ? -1.130 -53.732 34.641 1.00 54.41 98 GLN A O 1
ATOM 789 N N . GLY A 1 99 ? -2.792 -54.888 33.610 1.00 63.31 99 GLY A N 1
ATOM 790 C CA . GLY A 1 99 ? -3.176 -55.771 34.712 1.00 63.31 99 GLY A CA 1
ATOM 791 C C . GLY A 1 99 ? -2.428 -57.091 34.674 1.00 63.31 99 GLY A C 1
ATOM 792 O O . GLY A 1 99 ? -1.776 -57.367 33.642 1.00 63.31 99 GLY A O 1
#

pLDDT: mean 86.04, std 14.33, range [51.97, 97.62]

Foldseek 3Di:
DQDQDPRDDDDLVQWDDKDFCPDPVNVVVQVVCVVVVQEAENDPQQGIWTWGDDPPDIHIYGGNDHSVVRVVSSVVVVVVVVPPDDPPPPPPDDDDDDD

InterPro domains:
  IPR007169 Extracellular matrix regulatory protein A-like [PF04025] (1-74)

Radius of gyration: 20.56 Å; chains: 1; bounding box: 27×68×50 Å

Secondary structure (DSSP, 8-state):
-EEEETTEEE-GGGEEEEEETTSHHHHHHHHHHHHTT-EEE-SSS--EEEEEE-SS-EEEEEESS-HHHHHHHHHHHHHHHH--PPP-GGG-PPP----

Organism: NCBI:txid2840814